Protein AF-A0A838FLU2-F1 (afdb_monomer)

Secondary structure (DSSP, 8-state):
--HHHHHHHHTTTTT-EEEE-SS-EEEE-S-GGGHHHHHHHHHHHH--

Mean predicted aligned error: 2.39 Å

pLDDT: mean 95.26, std 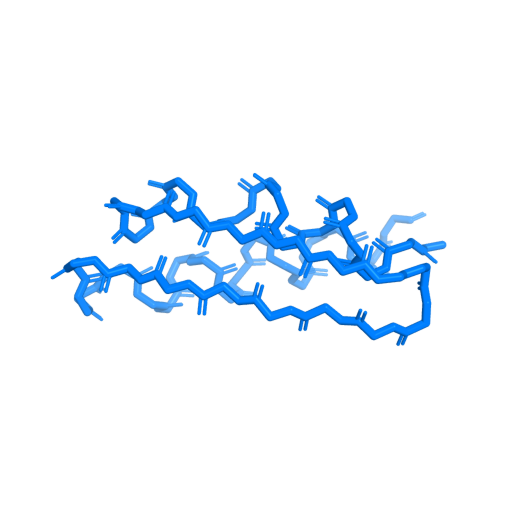5.09, ran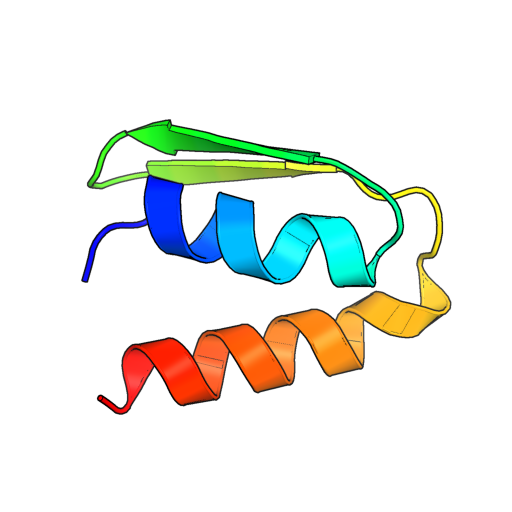ge [64.5, 98.0]

Structure (mmCIF, N/CA/C/O backbone):
data_AF-A0A838FLU2-F1
#
_entry.id   AF-A0A838FLU2-F1
#
loop_
_atom_site.group_PDB
_atom_site.id
_atom_site.type_symbol
_atom_site.label_atom_id
_atom_site.label_alt_id
_atom_site.label_comp_id
_atom_site.label_asym_id
_atom_site.label_entity_id
_atom_site.label_seq_id
_atom_site.pdbx_PDB_ins_code
_atom_site.Cartn_x
_atom_site.Cartn_y
_atom_site.Cartn_z
_atom_site.occupancy
_atom_site.B_iso_or_equiv
_atom_site.auth_seq_id
_atom_site.auth_comp_id
_atom_site.auth_asym_id
_atom_site.auth_atom_id
_atom_site.pdbx_PDB_model_num
ATOM 1 N N . VAL A 1 1 ? -2.174 -1.581 -16.849 1.00 84.56 1 VAL A N 1
ATOM 2 C CA . VAL A 1 1 ? -2.016 -1.596 -15.375 1.00 84.56 1 VAL A CA 1
ATOM 3 C C . VAL A 1 1 ? -0.556 -1.327 -15.002 1.00 84.56 1 VAL A C 1
ATOM 5 O O . VAL A 1 1 ? 0.310 -1.943 -15.603 1.00 84.56 1 VAL A O 1
ATOM 8 N N . GLN A 1 2 ? -0.263 -0.407 -14.072 1.00 93.31 2 GLN A N 1
ATOM 9 C CA . GLN A 1 2 ? 1.103 -0.146 -13.573 1.00 93.31 2 GLN A CA 1
ATOM 10 C C . GLN A 1 2 ? 1.164 -0.396 -12.060 1.00 93.31 2 GLN A C 1
ATOM 12 O O . GLN A 1 2 ? 0.465 0.284 -11.306 1.00 93.31 2 GLN A O 1
ATOM 17 N N . ALA A 1 3 ? 2.018 -1.321 -11.613 1.00 95.69 3 ALA A N 1
ATOM 18 C CA . ALA A 1 3 ? 2.115 -1.728 -10.208 1.00 95.69 3 ALA A CA 1
ATOM 19 C C . ALA A 1 3 ? 2.438 -0.547 -9.277 1.00 95.69 3 ALA A C 1
ATOM 21 O O . ALA A 1 3 ? 1.791 -0.374 -8.244 1.00 95.69 3 ALA A O 1
ATOM 22 N N . GLY A 1 4 ? 3.386 0.311 -9.678 1.00 96.56 4 GLY A N 1
ATOM 23 C CA . GLY A 1 4 ? 3.749 1.522 -8.933 1.00 96.56 4 GLY A CA 1
ATOM 24 C C . GLY A 1 4 ? 2.563 2.449 -8.661 1.00 96.56 4 GLY A C 1
ATOM 25 O O . GLY A 1 4 ? 2.395 2.897 -7.528 1.00 96.56 4 GLY A O 1
ATOM 26 N N . LYS A 1 5 ? 1.704 2.675 -9.666 1.00 96.25 5 LYS A N 1
ATOM 27 C CA . LYS A 1 5 ? 0.502 3.507 -9.512 1.00 96.25 5 LYS A CA 1
ATOM 28 C C . LYS A 1 5 ? -0.522 2.868 -8.582 1.00 96.25 5 LYS A C 1
ATOM 30 O O . LYS A 1 5 ? -1.040 3.563 -7.720 1.00 96.25 5 LYS A O 1
ATOM 35 N N . ILE A 1 6 ? -0.764 1.559 -8.698 1.00 96.31 6 ILE A N 1
ATOM 36 C CA . ILE A 1 6 ? -1.703 0.856 -7.806 1.00 96.31 6 ILE A CA 1
ATOM 37 C C . ILE A 1 6 ? -1.283 1.030 -6.346 1.00 96.31 6 ILE A C 1
ATOM 39 O O . ILE A 1 6 ? -2.082 1.460 -5.519 1.00 96.31 6 ILE A O 1
ATOM 43 N N . ILE A 1 7 ? -0.016 0.747 -6.029 1.00 97.38 7 ILE A N 1
ATOM 44 C CA . ILE A 1 7 ? 0.491 0.862 -4.659 1.00 97.38 7 ILE A CA 1
ATOM 45 C C . ILE A 1 7 ? 0.410 2.303 -4.143 1.00 97.38 7 ILE A C 1
ATOM 47 O O . ILE A 1 7 ? 0.049 2.510 -2.986 1.00 97.38 7 ILE A O 1
ATOM 51 N N . GLN A 1 8 ? 0.716 3.299 -4.979 1.00 97.00 8 GLN A N 1
ATOM 52 C CA . GLN A 1 8 ? 0.575 4.709 -4.605 1.00 97.00 8 GLN A CA 1
ATOM 53 C C . GLN A 1 8 ? -0.874 5.087 -4.279 1.00 97.00 8 GLN A C 1
ATOM 55 O O . GLN A 1 8 ? -1.092 5.898 -3.382 1.00 97.00 8 GLN A O 1
ATOM 60 N N . THR A 1 9 ? -1.846 4.489 -4.970 1.00 96.25 9 THR A N 1
ATOM 61 C CA . THR A 1 9 ? -3.271 4.723 -4.727 1.00 96.25 9 THR A CA 1
ATOM 62 C C . THR A 1 9 ? -3.771 4.043 -3.453 1.00 96.25 9 THR A C 1
ATOM 64 O O . THR A 1 9 ? -4.511 4.673 -2.706 1.00 96.25 9 THR A O 1
ATOM 67 N N . ILE A 1 10 ? -3.366 2.797 -3.169 1.00 97.19 10 ILE A N 1
ATOM 68 C CA . ILE A 1 10 ? -3.932 2.017 -2.047 1.00 97.19 10 ILE A CA 1
ATOM 69 C C . ILE A 1 10 ? -3.163 2.158 -0.723 1.00 97.19 10 ILE A C 1
ATOM 71 O O . ILE A 1 10 ? -3.733 1.963 0.347 1.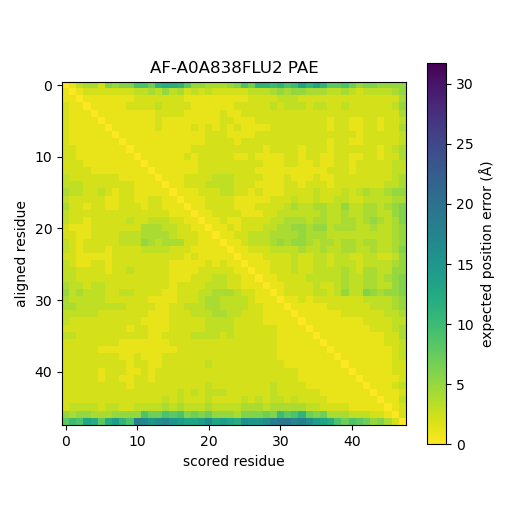00 97.19 10 ILE A O 1
ATOM 75 N N . ALA A 1 11 ? -1.864 2.483 -0.744 1.00 97.69 11 ALA A N 1
ATOM 76 C CA . ALA A 1 11 ? -1.065 2.595 0.483 1.00 97.69 11 ALA A CA 1
ATOM 77 C C . ALA A 1 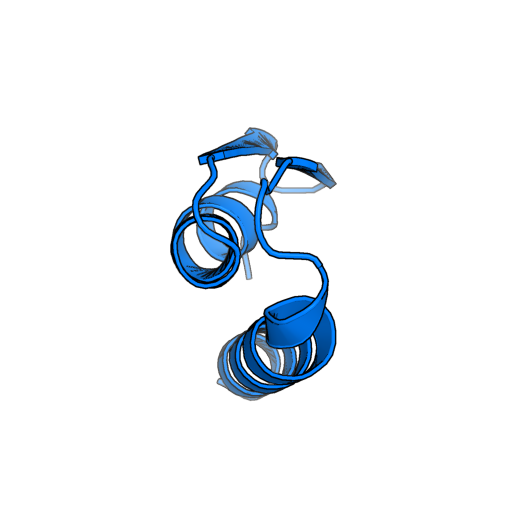11 ? -1.554 3.681 1.475 1.00 97.69 11 ALA A C 1
ATOM 79 O O . ALA A 1 11 ? -1.432 3.463 2.685 1.00 97.69 11 ALA A O 1
ATOM 80 N N . PRO A 1 12 ? -2.138 4.817 1.035 1.00 97.62 12 PRO A N 1
ATOM 81 C CA . PRO A 1 12 ? -2.761 5.780 1.942 1.00 97.62 12 PRO A CA 1
ATOM 82 C C . PRO A 1 12 ? -3.914 5.202 2.772 1.00 97.62 12 PRO A C 1
ATOM 84 O O . PRO A 1 12 ? -4.098 5.631 3.910 1.00 97.62 12 PRO A O 1
ATOM 87 N N . THR A 1 13 ? -4.643 4.204 2.257 1.00 97.62 13 THR A N 1
ATOM 88 C CA . THR A 1 13 ? -5.763 3.550 2.956 1.00 97.62 13 THR A CA 1
ATOM 89 C C . THR A 1 13 ? -5.305 2.919 4.267 1.00 97.62 13 THR A C 1
ATOM 91 O O . THR A 1 13 ? -5.952 3.089 5.291 1.00 97.62 13 THR A O 1
ATOM 94 N N . VAL A 1 14 ? -4.118 2.308 4.284 1.00 97.62 14 VAL A N 1
ATOM 95 C CA . VAL A 1 14 ? -3.479 1.754 5.495 1.00 97.62 14 VAL A CA 1
ATOM 96 C C . VAL A 1 14 ? -2.607 2.775 6.246 1.00 97.62 14 VAL A C 1
ATOM 98 O O . VAL A 1 14 ? -1.747 2.411 7.054 1.00 97.62 14 VAL A O 1
ATOM 101 N N . GLY A 1 15 ? -2.771 4.073 5.976 1.00 97.00 15 GLY A N 1
ATOM 102 C CA . GLY A 1 15 ? -2.025 5.144 6.640 1.00 97.00 15 GLY A CA 1
ATOM 103 C C . GLY A 1 15 ? -0.528 5.145 6.324 1.00 97.00 15 GLY A C 1
ATOM 104 O O . GLY A 1 15 ? 0.287 5.497 7.182 1.00 97.00 15 GLY A O 1
ATOM 105 N N . GLY A 1 16 ? -0.137 4.719 5.123 1.00 96.88 16 GLY A N 1
ATOM 106 C CA . GLY A 1 16 ? 1.259 4.737 4.714 1.00 96.88 16 GLY A CA 1
ATOM 107 C C . GLY A 1 16 ? 1.476 5.136 3.264 1.00 96.88 16 GLY A C 1
ATOM 108 O O . GLY A 1 16 ? 0.741 5.948 2.703 1.00 96.88 16 GLY A O 1
ATOM 109 N N . LYS A 1 17 ? 2.583 4.664 2.694 1.00 97.75 17 LYS A N 1
ATOM 110 C CA . LYS A 1 17 ? 3.081 5.073 1.377 1.00 97.75 17 LYS A CA 1
ATOM 111 C C . LYS A 1 17 ? 3.748 3.892 0.690 1.00 97.75 17 LYS A C 1
ATOM 113 O O . LYS A 1 17 ? 4.220 2.959 1.339 1.00 97.75 17 LYS A O 1
ATOM 118 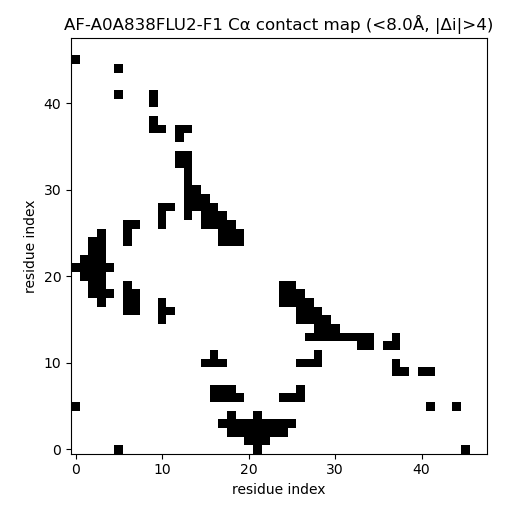N N . GLY A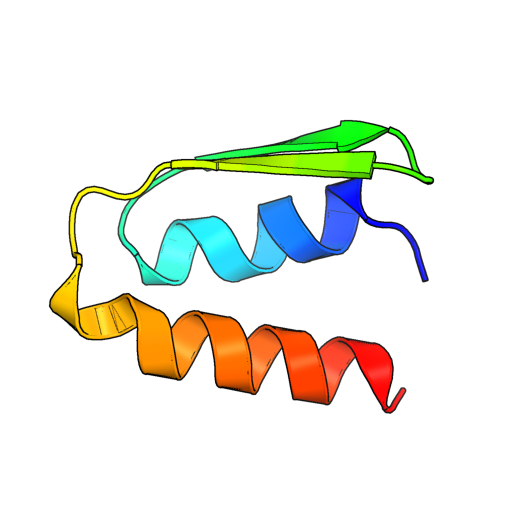 1 18 ? 3.834 3.959 -0.627 1.00 96.00 18 GLY A N 1
ATOM 119 C CA . GLY A 1 18 ? 4.562 2.974 -1.403 1.00 96.00 18 GLY A CA 1
ATOM 120 C C . GLY A 1 18 ? 4.856 3.458 -2.810 1.00 96.00 18 GLY A C 1
ATOM 121 O O . GLY A 1 18 ? 4.480 4.561 -3.205 1.00 96.00 18 GLY A O 1
ATOM 122 N N . GLY A 1 19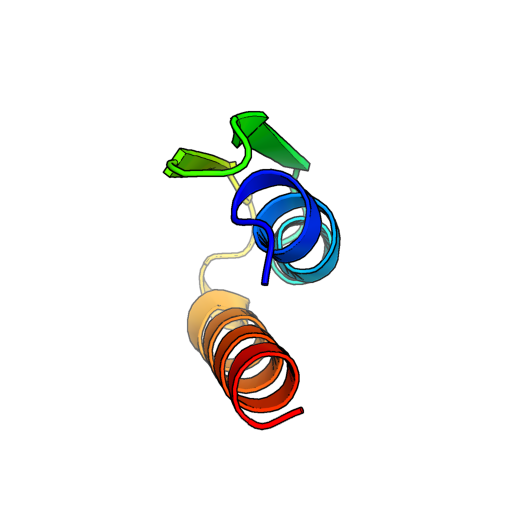 ? 5.554 2.615 -3.554 1.00 96.31 19 GLY A N 1
ATOM 123 C CA . GLY A 1 19 ? 5.930 2.878 -4.929 1.00 96.31 19 GLY A CA 1
ATOM 124 C C . GLY A 1 19 ? 6.698 1.710 -5.525 1.00 96.31 19 GLY A C 1
ATOM 125 O O . GLY A 1 19 ? 6.866 0.654 -4.912 1.00 96.31 19 GLY A O 1
ATOM 126 N N . GLY A 1 20 ? 7.156 1.900 -6.751 1.00 96.62 20 GLY A N 1
ATOM 127 C CA . GLY A 1 20 ? 7.914 0.891 -7.464 1.00 96.62 20 GLY A CA 1
ATOM 128 C C . GLY A 1 20 ? 7.913 1.136 -8.956 1.00 96.62 20 GLY A C 1
ATOM 129 O O . GLY A 1 20 ? 7.533 2.203 -9.438 1.00 96.62 20 GLY A O 1
ATOM 130 N N . ARG A 1 21 ? 8.357 0.117 -9.676 1.00 96.38 21 ARG A N 1
ATOM 131 C CA . ARG A 1 21 ? 8.404 0.086 -11.128 1.00 96.38 21 ARG A CA 1
ATOM 132 C C . ARG A 1 21 ? 7.023 -0.279 -11.702 1.00 96.38 21 ARG A C 1
ATOM 134 O O . ARG A 1 21 ? 6.132 -0.706 -10.961 1.00 96.38 21 ARG A O 1
ATOM 141 N N . PRO A 1 22 ? 6.807 -0.102 -13.016 1.00 95.88 22 PRO A N 1
ATOM 142 C CA . PRO A 1 22 ? 5.551 -0.485 -13.662 1.00 95.88 22 PRO A CA 1
ATOM 143 C C . PRO A 1 22 ? 5.183 -1.968 -13.491 1.00 95.88 22 PRO A C 1
ATOM 145 O O . PRO A 1 22 ? 3.998 -2.286 -13.441 1.00 95.88 22 PRO A O 1
ATOM 148 N N . ASP A 1 23 ? 6.181 -2.841 -13.366 1.00 95.94 23 ASP A N 1
ATOM 149 C CA . ASP A 1 23 ? 6.077 -4.298 -13.224 1.00 95.94 23 ASP A CA 1
ATOM 150 C C . ASP A 1 23 ? 6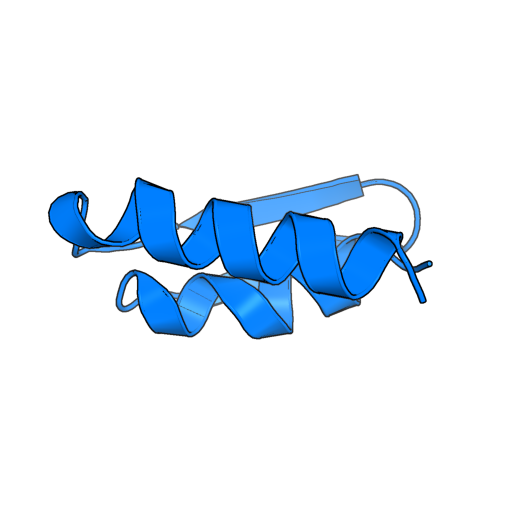.024 -4.778 -11.763 1.00 95.94 23 ASP A C 1
ATOM 152 O O . ASP A 1 23 ? 5.430 -5.813 -11.477 1.00 95.94 23 ASP A O 1
ATOM 156 N N . SER A 1 24 ? 6.614 -4.034 -10.821 1.00 96.44 24 SER A N 1
ATOM 157 C CA . SER A 1 24 ? 6.677 -4.434 -9.410 1.00 96.44 24 SER A CA 1
ATOM 158 C C . SER A 1 24 ? 6.693 -3.237 -8.466 1.00 96.44 24 SER A C 1
ATOM 160 O O . SER A 1 24 ? 7.461 -2.292 -8.653 1.00 96.44 24 SER A O 1
ATOM 162 N N . ALA A 1 25 ? 5.883 -3.290 -7.408 1.00 97.25 25 ALA A N 1
ATOM 163 C CA . ALA A 1 25 ? 5.797 -2.231 -6.410 1.00 97.25 25 ALA A CA 1
ATOM 164 C C . ALA A 1 25 ? 5.528 -2.765 -5.003 1.00 97.25 25 ALA A C 1
ATOM 166 O O . ALA A 1 25 ? 4.974 -3.848 -4.825 1.00 97.25 25 ALA A O 1
ATOM 167 N N . ARG A 1 26 ? 5.944 -1.989 -3.997 1.00 96.62 26 ARG A N 1
ATOM 168 C CA . ARG A 1 26 ? 5.785 -2.302 -2.572 1.00 96.62 26 ARG A CA 1
ATOM 169 C C . ARG A 1 26 ? 5.405 -1.054 -1.785 1.00 96.62 26 ARG A C 1
ATOM 171 O O . ARG A 1 26 ? 5.816 0.057 -2.120 1.00 96.62 26 ARG A O 1
ATOM 178 N N . GLY A 1 27 ? 4.623 -1.248 -0.732 1.00 94.81 27 GLY A N 1
ATOM 179 C CA . GLY A 1 27 ? 4.207 -0.194 0.185 1.00 94.81 27 GLY A CA 1
ATOM 180 C C . GLY A 1 27 ? 4.233 -0.664 1.631 1.00 94.81 27 GLY A C 1
ATOM 181 O O . GLY A 1 27 ? 4.379 -1.854 1.906 1.00 94.81 27 GLY A O 1
ATOM 182 N N . ALA A 1 28 ? 4.103 0.290 2.541 1.00 94.94 28 ALA A N 1
ATOM 183 C CA . ALA A 1 28 ? 3.972 0.061 3.971 1.00 94.94 28 ALA A CA 1
ATOM 184 C C . ALA A 1 28 ? 2.800 0.884 4.512 1.00 94.94 28 ALA A C 1
ATOM 186 O O . ALA A 1 28 ? 2.437 1.897 3.914 1.00 94.94 28 ALA A O 1
ATOM 187 N N . GLY A 1 29 ? 2.242 0.461 5.644 1.00 96.31 29 GLY A N 1
ATOM 188 C CA . GLY A 1 29 ? 1.112 1.093 6.322 1.00 96.31 29 GLY A CA 1
ATOM 189 C C . GLY A 1 29 ? 1.203 0.909 7.830 1.00 96.31 29 GLY A C 1
ATOM 190 O O . GLY A 1 29 ? 1.808 -0.055 8.296 1.00 96.31 29 GLY A O 1
ATOM 191 N N . LYS A 1 30 ? 0.632 1.849 8.583 1.00 96.62 30 LYS A N 1
ATOM 192 C CA . LYS A 1 30 ? 0.565 1.789 10.052 1.00 96.62 30 LYS A CA 1
ATOM 193 C C . LYS A 1 30 ? -0.722 1.134 10.545 1.00 96.62 30 LYS A C 1
ATOM 195 O O . LYS A 1 30 ? -0.746 0.613 11.653 1.00 96.62 30 LYS A O 1
ATOM 200 N N . ASP A 1 31 ? -1.774 1.170 9.733 1.00 97.06 31 ASP A N 1
ATOM 201 C CA . ASP A 1 31 ? -3.088 0.658 10.089 1.00 97.06 31 ASP A CA 1
ATOM 202 C C . ASP A 1 31 ? -3.338 -0.695 9.415 1.00 97.06 31 ASP A C 1
ATOM 204 O O . ASP A 1 31 ? -3.808 -0.780 8.278 1.00 97.06 31 ASP A O 1
ATOM 208 N N . ALA A 1 32 ? -2.998 -1.770 10.129 1.00 96.56 32 ALA A N 1
ATOM 209 C CA . ALA A 1 32 ? -3.207 -3.133 9.650 1.00 96.56 32 ALA A CA 1
ATOM 210 C C . ALA A 1 32 ? -4.698 -3.500 9.522 1.00 96.56 32 ALA A C 1
ATOM 212 O O . ALA A 1 32 ? -5.036 -4.405 8.760 1.00 96.56 32 ALA A O 1
ATOM 213 N N . SER A 1 33 ? -5.599 -2.793 10.217 1.00 98.00 33 SER A N 1
ATOM 214 C CA . SER A 1 33 ? -7.036 -3.087 10.166 1.00 98.00 33 SER A CA 1
ATOM 215 C C . SER A 1 33 ? -7.648 -2.780 8.795 1.00 98.00 33 SER A C 1
ATOM 217 O O . SER A 1 33 ? -8.617 -3.416 8.387 1.00 98.00 33 SER A O 1
ATOM 219 N N . LYS A 1 34 ? -7.020 -1.877 8.033 1.00 97.69 34 LYS A N 1
ATOM 220 C CA . LYS A 1 34 ? -7.472 -1.437 6.707 1.00 97.69 34 LYS A CA 1
ATOM 221 C C . LYS A 1 34 ? -6.863 -2.209 5.538 1.00 97.69 34 LYS A C 1
ATOM 223 O O . LYS A 1 34 ? -7.081 -1.857 4.380 1.00 97.69 34 LYS A O 1
ATOM 228 N N . ILE A 1 35 ? -6.106 -3.276 5.806 1.00 96.12 35 ILE A N 1
ATOM 229 C CA . ILE A 1 35 ? -5.486 -4.091 4.748 1.00 96.12 35 ILE A CA 1
ATOM 230 C C . ILE A 1 35 ? -6.552 -4.688 3.820 1.00 96.12 35 ILE A C 1
ATOM 232 O O . ILE A 1 35 ? -6.368 -4.681 2.605 1.00 96.12 35 ILE A O 1
ATOM 236 N N . ALA A 1 36 ? -7.674 -5.165 4.368 1.00 97.62 36 ALA A N 1
ATOM 237 C CA . ALA A 1 36 ? -8.756 -5.733 3.565 1.00 97.62 36 ALA A CA 1
ATOM 238 C C . ALA A 1 36 ? -9.353 -4.703 2.587 1.00 97.62 36 ALA A C 1
ATOM 240 O O . ALA A 1 36 ? -9.506 -5.001 1.405 1.00 97.62 36 ALA A O 1
ATOM 241 N N . GLU A 1 37 ? -9.600 -3.477 3.059 1.00 97.50 37 GLU A N 1
ATOM 242 C CA . GLU A 1 37 ? -10.102 -2.359 2.248 1.00 97.50 37 GLU A CA 1
ATOM 243 C C . GLU A 1 37 ? -9.121 -1.987 1.124 1.00 97.50 37 GLU A 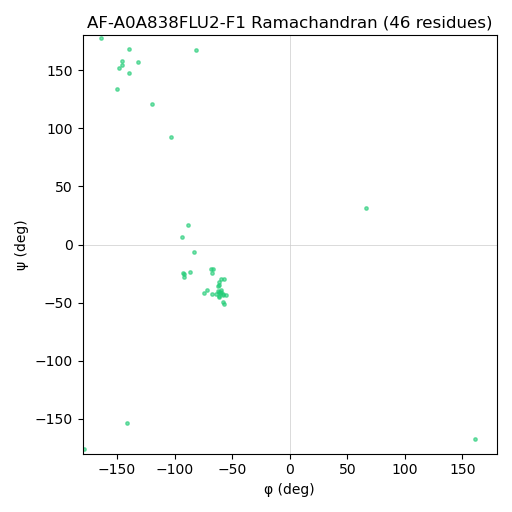C 1
ATOM 245 O O . GLU A 1 37 ? -9.512 -1.861 -0.036 1.00 97.50 37 GLU A O 1
ATOM 250 N N . ALA A 1 38 ? -7.826 -1.888 1.437 1.00 97.00 38 ALA A N 1
ATOM 251 C CA . ALA A 1 38 ? -6.795 -1.585 0.446 1.00 97.00 38 ALA A CA 1
ATOM 252 C C . ALA A 1 38 ? -6.690 -2.668 -0.648 1.00 97.00 38 ALA A C 1
ATOM 254 O O . ALA A 1 38 ? -6.453 -2.354 -1.816 1.00 97.00 38 ALA A O 1
ATOM 255 N N . LEU A 1 39 ? -6.880 -3.944 -0.291 1.00 95.75 39 LEU A N 1
ATOM 256 C CA . LEU A 1 39 ? -6.885 -5.055 -1.248 1.00 95.75 39 LEU A CA 1
ATOM 257 C C . LEU A 1 39 ? -8.139 -5.058 -2.134 1.00 95.75 39 LEU A C 1
ATOM 259 O O . LEU A 1 39 ? -8.025 -5.333 -3.327 1.00 95.75 39 LEU A O 1
ATOM 263 N N . GLU A 1 40 ? -9.309 -4.735 -1.585 1.00 97.25 40 GLU A N 1
ATOM 264 C CA . GLU A 1 40 ? -10.552 -4.519 -2.345 1.00 97.25 40 GLU A CA 1
ATOM 265 C C . GLU A 1 40 ? -10.374 -3.408 -3.390 1.00 97.25 40 GLU A C 1
ATOM 267 O O . GLU A 1 40 ? -10.604 -3.625 -4.582 1.00 97.25 40 GLU A O 1
ATOM 272 N N . GLN A 1 41 ? -9.840 -2.253 -2.979 1.00 95.75 41 GLN A N 1
ATOM 273 C CA . GLN A 1 41 ? -9.519 -1.154 -3.895 1.00 95.75 41 GLN A CA 1
ATOM 274 C C . GLN A 1 41 ? -8.539 -1.589 -4.993 1.00 95.75 41 GLN A C 1
ATOM 276 O O . GLN A 1 41 ? -8.731 -1.260 -6.163 1.00 95.75 41 GLN A O 1
ATOM 281 N N . ALA A 1 42 ? -7.508 -2.366 -4.645 1.00 95.25 42 ALA A N 1
ATOM 282 C CA . ALA A 1 42 ? -6.555 -2.886 -5.622 1.00 95.25 42 ALA A CA 1
ATOM 283 C C . ALA A 1 42 ? -7.229 -3.793 -6.663 1.00 95.25 42 ALA A C 1
ATOM 285 O O . ALA A 1 42 ? -6.917 -3.695 -7.848 1.00 95.25 42 ALA A O 1
ATOM 286 N N . ARG A 1 43 ? -8.168 -4.653 -6.244 1.00 95.88 43 ARG A N 1
ATOM 287 C CA . ARG A 1 43 ? -8.942 -5.515 -7.154 1.00 95.88 43 ARG A CA 1
ATOM 288 C C . ARG A 1 43 ? -9.810 -4.694 -8.104 1.00 95.88 43 ARG A C 1
ATOM 290 O O . ARG A 1 43 ? -9.818 -4.991 -9.295 1.00 95.88 43 ARG A O 1
ATOM 297 N N . ALA A 1 44 ? -10.470 -3.648 -7.608 1.00 95.44 44 ALA A N 1
ATOM 298 C CA . ALA A 1 44 ? -11.275 -2.753 -8.440 1.00 95.44 44 ALA A CA 1
ATOM 299 C C . ALA A 1 44 ? -10.434 -2.062 -9.530 1.00 95.44 44 ALA A C 1
ATOM 301 O O . ALA A 1 44 ? -10.845 -2.018 -10.685 1.00 95.44 44 ALA A O 1
ATOM 302 N N . LEU A 1 45 ? -9.222 -1.605 -9.191 1.00 93.31 45 LEU A N 1
ATOM 303 C CA . LEU A 1 45 ? -8.280 -0.987 -10.140 1.00 93.31 45 LEU A CA 1
ATOM 304 C C . LEU A 1 45 ? -7.713 -1.963 -11.186 1.00 93.31 45 LEU A C 1
ATOM 306 O O . LEU A 1 45 ? -7.182 -1.526 -12.205 1.00 93.31 45 LEU A O 1
ATOM 310 N N . LEU A 1 46 ? -7.746 -3.270 -10.916 1.00 91.56 46 LEU A N 1
ATOM 311 C CA . LEU A 1 46 ? -7.299 -4.310 -11.850 1.00 91.56 46 LEU A CA 1
ATOM 312 C C . LEU A 1 46 ? -8.404 -4.753 -12.813 1.00 91.56 46 LEU A C 1
ATOM 314 O O . LEU A 1 46 ? -8.094 -5.290 -13.873 1.00 91.56 46 LEU A O 1
ATOM 318 N N . ALA A 1 47 ? -9.668 -4.562 -12.435 1.00 87.56 47 ALA A N 1
ATOM 319 C CA . ALA A 1 47 ? -10.831 -4.921 -13.243 1.00 87.56 47 ALA A CA 1
ATOM 320 C C . ALA A 1 47 ? -11.199 -3.858 -14.301 1.00 87.56 47 ALA A C 1
ATOM 322 O O . ALA A 1 47 ? -12.094 -4.102 -15.109 1.00 87.56 47 ALA A O 1
ATOM 323 N N . SER A 1 48 ? -10.526 -2.700 -14.286 1.00 64.50 48 SER A N 1
ATOM 324 C CA . SER A 1 48 ? -10.661 -1.589 -15.243 1.00 64.50 48 SER A CA 1
ATOM 325 C C . SER A 1 48 ? -9.537 -1.572 -16.274 1.00 64.50 48 SER A C 1
ATOM 327 O O . SER A 1 48 ? -9.830 -1.324 -17.460 1.00 64.50 48 SER A O 1
#

Foldseek 3Di:
DFQQVLQQVLQVQLVWGKGDGRVDIDIDHPRPVRPVVSVVSSVVVVVD

Sequence (48 aa):
VQAGKIIQTIAPTVGGKGGGRPDSARGAGKDASKIAEALEQARALLAS

Radius of gyration: 9.88 Å; Cα contacts (8 Å, |Δi|>4): 82; chains: 1; bounding box: 20×12×26 Å

Solvent-accessible surface area (backbone atoms only — not comparable to full-atom values): 2597 Å² total; per-residue (Å²): 138,44,36,15,59,53,28,49,66,32,19,51,64,14,65,34,51,36,36,56,44,59,87,49,52,54,59,47,56,77,39,74,87,32,48,66,59,27,51,52,54,52,51,57,67,69,76,108

Nearest PDB structures (foldseek):
  3g98-assembly2_B  TM=9.320E-01  e=1.890E-02  Aquifex aeolicus
  7bjq-assembly2_B  TM=8.003E-01  e=2.208E-01  Methanothermobacter thermautotrophicus str. Delta H
  6nly-assembly1_B  TM=8.768E-01  e=4.455E-01  Homo sapiens
  6nlq-assembly4_D  TM=8.587E-01  e=1.277E+00  Homo sapiens
  5x4i-assembly1_A  TM=7.743E-01  e=9.646E-01  Pyrococcus furiosus DSM 3638